Protein AF-A0A9K3E5J3-F1 (afdb_monomer_lite)

Secondary structure (DSSP, 8-state):
-----------B--TT-----SB-TTGGG--PPPBP-TTPPPEE---------SSS----PPPHHHHHHH-TTEE--S-------------

pLDDT: mean 73.32, std 14.98, range [43.25, 92.06]

Sequence (91 aa):
MQTAVGAFGGEATAVGIDVPPLMAENMGNSNRPAISSLNCPPFIAVELCQEDMGIHPCDRRRSISEYKSMFPAIDFSLNMKRGPNYHLPTS

Foldseek 3Di:
DDDDDDDQDDPQDDPPDPDDFQFPACVVVPNHHTHHCPPPDQAEDEDDDQPPPPPDRPPPDDDVVVVCVGGVRYHDVNDPPPDPPPPPDDD

Radius of gyration: 17.18 Å; chains: 1; bounding box: 45×29×49 Å

Organism: Helianthus annuus (NCBI:txid4232)

Structure (mmCIF, N/CA/C/O backbone):
data_AF-A0A9K3E5J3-F1
#
_entry.id   AF-A0A9K3E5J3-F1
#
loop_
_atom_site.group_PDB
_atom_site.id
_atom_site.type_symbol
_atom_site.label_atom_id
_atom_site.label_alt_id
_atom_site.label_comp_id
_atom_site.label_asym_id
_atom_site.label_entity_id
_atom_site.label_seq_id
_atom_site.pdbx_PDB_ins_code
_atom_site.Cartn_x
_atom_site.Cartn_y
_atom_site.Cartn_z
_atom_site.occupancy
_atom_site.B_iso_or_equiv
_atom_site.auth_seq_id
_atom_site.auth_comp_id
_atom_site.auth_asym_id
_atom_site.auth_atom_id
_atom_site.pdbx_PDB_model_num
ATOM 1 N N . MET A 1 1 ? 1.728 6.327 -20.173 1.00 56.31 1 MET A N 1
ATOM 2 C CA . MET A 1 1 ? 1.213 7.176 -19.078 1.00 56.31 1 MET A CA 1
ATOM 3 C C . MET A 1 1 ? -0.248 6.840 -18.766 1.00 56.31 1 MET A C 1
ATOM 5 O O . MET A 1 1 ? -1.150 7.370 -19.405 1.00 56.31 1 MET A O 1
ATOM 9 N N . GLN A 1 2 ? -0.500 5.944 -17.811 1.00 58.59 2 GLN A N 1
ATOM 10 C CA . GLN A 1 2 ? -1.806 5.836 -17.150 1.00 58.59 2 GLN A CA 1
ATOM 11 C C . GLN A 1 2 ? -1.647 6.442 -15.754 1.00 58.59 2 GLN A C 1
ATOM 13 O O . GLN A 1 2 ? -0.775 6.019 -15.001 1.00 58.59 2 GLN A O 1
ATOM 18 N N . THR A 1 3 ? -2.444 7.452 -15.416 1.00 59.84 3 THR A N 1
ATOM 19 C CA . THR A 1 3 ? -2.452 8.055 -14.077 1.00 59.84 3 THR A CA 1
ATOM 20 C C . THR A 1 3 ? -3.794 7.785 -13.423 1.00 59.84 3 THR A C 1
ATOM 22 O O . THR A 1 3 ? -4.823 8.242 -13.917 1.00 59.84 3 THR A O 1
ATOM 25 N N . ALA A 1 4 ? -3.777 7.048 -12.315 1.00 63.47 4 ALA A N 1
ATOM 26 C CA . ALA A 1 4 ? -4.937 6.873 -11.455 1.00 63.47 4 ALA A CA 1
ATOM 27 C C . ALA A 1 4 ? -4.860 7.880 -10.302 1.00 63.47 4 ALA A C 1
ATOM 29 O O . ALA A 1 4 ? -3.825 8.009 -9.650 1.00 63.47 4 ALA A O 1
ATOM 30 N N . VAL A 1 5 ? -5.957 8.592 -10.056 1.00 64.69 5 VAL A N 1
ATOM 31 C CA . VAL A 1 5 ? -6.126 9.473 -8.897 1.00 64.69 5 VAL A CA 1
ATOM 32 C C . VAL A 1 5 ? -7.320 8.947 -8.116 1.00 64.69 5 VAL A C 1
ATOM 34 O O . VAL A 1 5 ? -8.411 8.825 -8.667 1.00 64.69 5 VAL A O 1
ATOM 37 N N . GLY A 1 6 ? -7.104 8.607 -6.849 1.00 64.00 6 GLY A N 1
ATOM 38 C CA . GLY A 1 6 ? -8.153 8.191 -5.924 1.00 64.00 6 GLY A CA 1
ATOM 39 C C . GLY A 1 6 ? -8.248 9.173 -4.763 1.00 64.00 6 GLY A C 1
ATOM 40 O O . GLY A 1 6 ? -7.224 9.602 -4.233 1.00 64.00 6 GLY A O 1
ATOM 4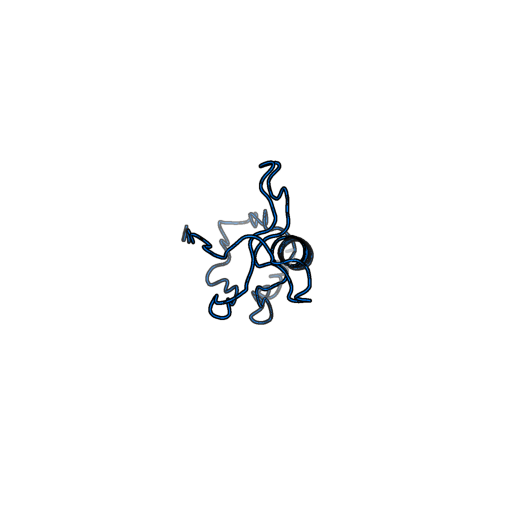1 N N . ALA A 1 7 ? -9.469 9.536 -4.374 1.00 66.38 7 ALA A N 1
ATOM 42 C CA . ALA A 1 7 ? -9.730 10.247 -3.129 1.00 66.38 7 ALA A CA 1
ATOM 43 C C . ALA A 1 7 ? -10.145 9.221 -2.073 1.00 66.38 7 ALA A C 1
ATOM 45 O O . ALA A 1 7 ? -11.159 8.543 -2.222 1.00 66.38 7 ALA A O 1
ATOM 46 N N . PHE A 1 8 ? -9.343 9.095 -1.022 1.00 68.06 8 PHE A N 1
ATOM 47 C CA . PHE A 1 8 ? -9.648 8.226 0.105 1.00 68.06 8 PHE A CA 1
ATOM 48 C C . PHE A 1 8 ? -10.434 9.023 1.149 1.00 68.06 8 PHE A C 1
ATOM 50 O O . PHE A 1 8 ? -9.962 10.055 1.624 1.00 68.06 8 PHE A O 1
ATOM 57 N N . GLY A 1 9 ? -11.646 8.568 1.462 1.00 62.19 9 GLY A N 1
ATOM 58 C CA . GLY A 1 9 ? -12.550 9.203 2.416 1.00 62.19 9 GLY A CA 1
ATOM 59 C C . GLY A 1 9 ? -12.962 8.211 3.492 1.00 62.19 9 GLY A C 1
ATOM 60 O O . GLY A 1 9 ? -13.984 7.552 3.355 1.00 62.19 9 GLY A O 1
ATOM 61 N N . GLY A 1 10 ? -12.150 8.111 4.540 1.00 63.91 10 GLY A N 1
ATOM 62 C CA . GLY A 1 10 ? -12.491 7.434 5.787 1.00 63.91 10 GLY A CA 1
ATOM 63 C C . GLY A 1 10 ? -12.350 8.432 6.932 1.00 63.91 10 GLY A C 1
ATOM 64 O O . GLY A 1 10 ? -11.466 9.291 6.881 1.00 63.91 10 GLY A O 1
ATOM 65 N N . GLU A 1 11 ? -13.226 8.355 7.937 1.00 67.12 11 GLU A N 1
ATOM 66 C CA . GLU A 1 11 ? -13.078 9.139 9.173 1.00 67.12 11 GLU A CA 1
ATOM 67 C C . GLU A 1 11 ? -11.670 8.971 9.762 1.00 67.12 11 GLU A C 1
ATOM 69 O O . GLU A 1 11 ? -10.999 7.967 9.514 1.00 67.12 11 GLU A O 1
ATOM 74 N N . ALA A 1 12 ? -11.204 9.943 10.552 1.00 62.53 12 ALA A N 1
ATOM 75 C CA . ALA A 1 12 ? -9.971 9.766 11.315 1.00 62.53 12 ALA A CA 1
ATOM 76 C C . ALA A 1 12 ? -10.057 8.458 12.114 1.00 62.53 12 ALA A C 1
ATOM 78 O O . ALA A 1 12 ? -11.114 8.127 12.652 1.00 62.53 12 ALA A O 1
ATOM 79 N N . THR A 1 13 ? -8.961 7.699 12.149 1.00 58.28 13 THR A N 1
ATOM 80 C CA . THR A 1 13 ? -8.893 6.407 12.841 1.00 58.28 13 THR A CA 1
ATOM 81 C C . THR A 1 13 ? -9.465 6.540 14.253 1.00 58.28 13 THR A C 1
ATOM 83 O O . THR A 1 13 ? -8.887 7.234 15.093 1.00 58.28 13 THR A O 1
ATOM 86 N N . ALA A 1 14 ? -10.610 5.903 14.509 1.00 57.53 14 ALA A N 1
ATOM 87 C CA . ALA A 1 14 ? -11.192 5.857 15.840 1.00 57.53 14 ALA A CA 1
ATOM 88 C C . ALA A 1 14 ? -10.236 5.093 16.765 1.00 57.53 14 ALA A C 1
ATOM 90 O O . ALA A 1 14 ? -9.777 3.99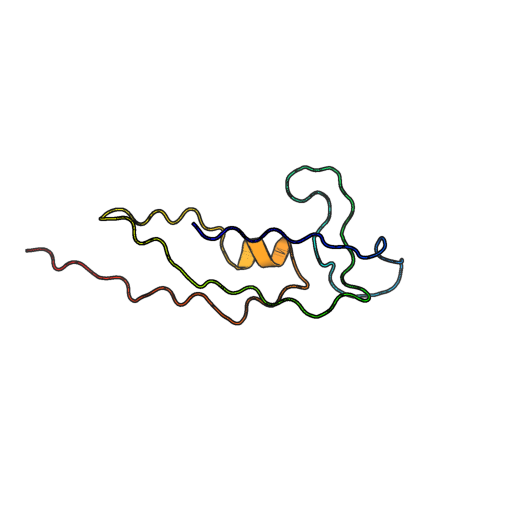6 16.438 1.00 57.53 14 ALA A O 1
ATOM 91 N N . VAL A 1 15 ? -9.915 5.690 17.912 1.00 56.59 15 VAL A N 1
ATOM 92 C CA . VAL A 1 15 ? -9.048 5.089 18.932 1.00 56.59 15 VAL A CA 1
ATOM 93 C C . VAL A 1 15 ? -9.648 3.743 19.359 1.00 56.59 15 VAL A C 1
ATOM 95 O O . VAL A 1 15 ? -10.736 3.714 19.927 1.00 56.59 15 VAL A O 1
ATOM 98 N N . GLY A 1 16 ? -8.951 2.636 19.082 1.00 60.56 16 GLY A N 1
ATOM 99 C CA . GLY A 1 16 ? -9.319 1.295 19.564 1.00 60.56 16 GLY A CA 1
ATOM 100 C C . GLY A 1 16 ? -9.651 0.243 18.501 1.00 60.56 16 GLY A C 1
ATOM 101 O O . GLY A 1 16 ? -9.942 -0.891 18.870 1.00 60.56 16 GLY A O 1
ATOM 102 N N . ILE A 1 17 ? -9.593 0.572 17.207 1.00 63.97 17 ILE A N 1
ATOM 103 C CA . ILE A 1 17 ? -9.745 -0.411 16.122 1.00 63.97 17 ILE A CA 1
ATOM 104 C C . ILE A 1 17 ? -8.358 -0.748 15.556 1.00 63.97 17 ILE A C 1
ATOM 106 O O . ILE A 1 17 ? -7.712 0.109 14.957 1.00 63.97 17 ILE A O 1
ATOM 110 N N . ASP A 1 18 ? -7.911 -1.995 15.733 1.00 75.50 18 ASP A N 1
ATOM 111 C CA . ASP A 1 18 ? -6.631 -2.511 15.216 1.00 75.50 18 ASP A CA 1
ATOM 112 C C . ASP A 1 18 ? -6.744 -2.901 13.730 1.00 75.50 18 ASP A C 1
ATOM 114 O O . ASP A 1 18 ? -6.595 -4.058 13.343 1.00 75.50 18 ASP A O 1
ATOM 118 N N . VAL A 1 19 ? -7.114 -1.935 12.885 1.00 82.25 19 VA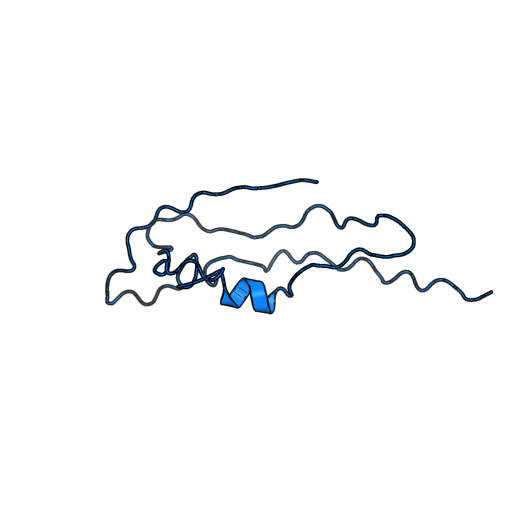L A N 1
ATOM 119 C CA . VAL A 1 19 ? -7.163 -2.117 11.429 1.00 82.25 19 VAL A CA 1
ATOM 120 C C . VAL A 1 19 ? -6.084 -1.235 10.795 1.00 82.25 19 VAL A C 1
ATOM 122 O O . VAL A 1 19 ? -6.015 -0.045 11.116 1.00 82.25 19 VAL A O 1
ATOM 125 N N . PRO A 1 20 ? -5.251 -1.772 9.879 1.00 88.69 20 PRO A N 1
ATOM 126 C CA . PRO A 1 20 ? -4.228 -0.985 9.207 1.00 88.69 20 PRO A CA 1
ATOM 127 C C . PRO A 1 20 ? -4.832 0.232 8.493 1.00 88.69 20 PRO A C 1
ATOM 129 O O . PRO A 1 20 ? -5.857 0.094 7.812 1.00 88.69 20 PRO A O 1
ATOM 132 N N . PRO A 1 21 ? -4.217 1.423 8.598 1.00 90.12 21 PRO A N 1
ATOM 133 C CA . PRO A 1 21 ? -4.710 2.597 7.897 1.00 90.12 21 PRO A CA 1
ATOM 134 C C . PRO A 1 21 ? -4.592 2.412 6.382 1.00 90.12 21 PRO A C 1
ATOM 136 O O . PRO A 1 21 ? -3.714 1.718 5.870 1.00 90.12 21 PRO A O 1
ATOM 139 N N . LEU A 1 22 ? -5.470 3.077 5.642 1.00 89.31 22 LEU A N 1
ATOM 140 C CA . LEU A 1 22 ? -5.397 3.106 4.189 1.00 89.31 22 LEU A CA 1
ATOM 141 C C . LEU A 1 22 ? -4.163 3.869 3.705 1.00 89.31 22 LEU A C 1
ATOM 143 O O . LEU A 1 22 ? -3.521 3.445 2.751 1.00 89.31 22 LEU A O 1
ATOM 147 N N . MET A 1 23 ? -3.801 4.948 4.401 1.00 90.62 23 MET A N 1
ATOM 148 C CA . MET A 1 23 ? -2.578 5.721 4.181 1.00 90.62 23 MET A CA 1
ATOM 149 C C . MET A 1 23 ? -1.983 6.110 5.533 1.00 90.62 23 MET A C 1
ATOM 151 O O . MET A 1 23 ? -2.702 6.603 6.404 1.00 90.62 23 MET A O 1
ATOM 155 N N . ALA A 1 24 ? -0.682 5.885 5.706 1.00 90.62 24 ALA A N 1
ATOM 156 C CA . ALA A 1 24 ? 0.042 6.248 6.918 1.00 90.62 24 ALA A CA 1
ATOM 157 C C . ALA A 1 24 ? 0.082 7.773 7.128 1.00 90.62 24 ALA A C 1
ATOM 159 O O . ALA A 1 24 ? -0.043 8.560 6.183 1.00 90.62 24 ALA A O 1
ATOM 160 N N . GLU A 1 25 ? 0.274 8.195 8.377 1.00 91.62 25 GLU A N 1
ATOM 161 C CA . GLU A 1 25 ? 0.399 9.612 8.712 1.00 91.62 25 GLU A CA 1
ATOM 162 C C . GLU A 1 25 ? 1.611 10.268 8.036 1.00 91.62 25 GLU A C 1
ATOM 164 O O . GLU A 1 25 ? 2.625 9.630 7.751 1.00 91.62 25 GLU A O 1
ATOM 169 N N . ASN A 1 26 ? 1.496 11.569 7.773 1.00 89.88 26 ASN A N 1
ATOM 170 C CA . ASN A 1 26 ? 2.554 12.421 7.233 1.00 89.88 26 ASN A CA 1
ATOM 171 C C . ASN A 1 26 ? 3.220 11.914 5.933 1.00 89.88 26 ASN A C 1
ATOM 173 O O . ASN A 1 26 ? 4.327 12.329 5.575 1.00 89.88 26 ASN A O 1
ATOM 177 N N . MET A 1 27 ? 2.546 11.046 5.172 1.00 88.31 27 MET A N 1
ATOM 178 C CA . MET A 1 27 ? 3.061 10.596 3.884 1.00 88.31 27 MET A CA 1
ATOM 179 C C . MET A 1 27 ? 3.229 11.802 2.942 1.00 88.31 27 MET A C 1
ATOM 181 O O . MET A 1 27 ? 2.369 12.686 2.854 1.00 88.31 27 MET A O 1
ATOM 185 N N . GLY A 1 28 ? 4.379 11.855 2.264 1.00 84.81 28 GLY A N 1
ATOM 186 C CA . GLY A 1 28 ? 4.738 12.967 1.382 1.00 84.81 28 GLY A CA 1
ATOM 187 C C . GLY A 1 28 ? 5.041 14.275 2.118 1.00 84.81 28 GLY A C 1
ATOM 188 O O . GLY A 1 28 ? 4.987 15.325 1.487 1.00 84.81 28 GLY A O 1
ATOM 189 N N . ASN A 1 29 ? 5.341 14.224 3.424 1.00 88.94 29 ASN A N 1
ATOM 190 C CA . ASN A 1 29 ? 5.612 15.400 4.256 1.00 88.94 29 ASN A CA 1
ATOM 191 C C . ASN A 1 29 ? 4.437 16.397 4.263 1.00 88.94 29 ASN A C 1
ATOM 193 O O . ASN A 1 29 ? 4.614 17.614 4.197 1.00 88.94 29 ASN A O 1
ATOM 197 N N . SER A 1 30 ? 3.218 15.852 4.262 1.00 87.00 30 SER A N 1
ATOM 198 C CA . SER A 1 30 ? 1.972 16.607 4.117 1.00 87.00 30 SER A CA 1
ATOM 199 C C . SER A 1 30 ? 1.392 17.108 5.442 1.00 87.00 30 SER A C 1
ATOM 201 O O . SER A 1 30 ? 0.419 17.860 5.416 1.00 87.00 30 SER A O 1
ATOM 203 N N . ASN A 1 31 ? 1.953 16.695 6.588 1.00 89.88 31 ASN A N 1
ATOM 204 C CA . ASN A 1 31 ? 1.418 16.923 7.939 1.00 89.88 31 ASN A CA 1
ATOM 205 C C . ASN A 1 31 ? -0.039 16.452 8.121 1.00 89.88 31 ASN A C 1
ATOM 207 O O . ASN A 1 31 ? -0.756 16.944 8.991 1.00 89.88 31 ASN A O 1
ATOM 211 N N . ARG A 1 32 ? -0.500 15.511 7.287 1.00 88.06 32 ARG A N 1
ATOM 212 C CA . ARG A 1 32 ? -1.849 14.941 7.376 1.00 88.06 32 ARG A CA 1
ATOM 213 C C . ARG A 1 32 ? -1.878 13.749 8.339 1.00 88.06 32 ARG A C 1
ATOM 215 O O . ARG A 1 32 ? -0.907 12.989 8.360 1.00 88.06 32 ARG A O 1
ATOM 222 N N . PRO A 1 33 ? -2.975 13.552 9.092 1.00 88.81 33 PRO A N 1
ATOM 223 C CA . PRO A 1 33 ? -3.164 12.341 9.885 1.00 88.81 33 PRO A CA 1
ATOM 224 C C . PRO A 1 33 ? -3.304 11.110 8.979 1.00 88.81 33 PRO A C 1
ATOM 226 O O . PRO A 1 33 ? -3.552 11.236 7.776 1.00 88.81 33 PRO A O 1
ATOM 229 N N . ALA A 1 34 ? -3.166 9.921 9.566 1.00 89.00 34 ALA A N 1
ATOM 230 C CA . ALA 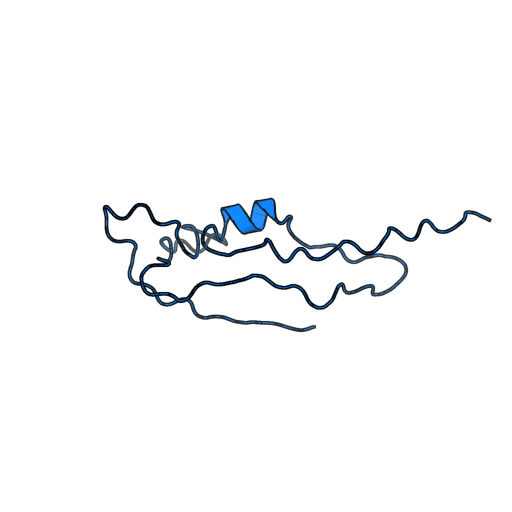A 1 34 ? -3.448 8.673 8.869 1.00 89.00 34 ALA A CA 1
ATOM 231 C C . ALA A 1 34 ? -4.899 8.641 8.355 1.00 89.00 34 ALA A C 1
ATOM 233 O O . ALA A 1 34 ? -5.824 9.109 9.024 1.00 89.00 34 ALA A O 1
ATOM 234 N N . ILE A 1 35 ? -5.099 8.068 7.168 1.00 88.44 35 ILE A N 1
ATOM 235 C CA . ILE A 1 35 ? -6.428 7.875 6.580 1.00 88.44 35 ILE A CA 1
ATOM 236 C C . ILE A 1 35 ? -6.925 6.491 6.978 1.00 88.44 35 ILE A C 1
ATOM 238 O O . ILE A 1 35 ? -6.244 5.496 6.727 1.00 88.44 35 ILE A O 1
ATOM 242 N N . SER A 1 36 ? -8.112 6.412 7.574 1.00 86.19 36 SER A N 1
ATOM 243 C CA . SER A 1 36 ? -8.704 5.132 7.959 1.00 86.19 36 SER A CA 1
ATOM 244 C C . SER A 1 36 ? -9.138 4.314 6.741 1.00 86.19 36 SER A C 1
ATOM 246 O O . SER A 1 36 ? -9.614 4.848 5.740 1.00 86.19 36 SER A O 1
ATOM 248 N N . SER A 1 37 ? -8.992 2.997 6.845 1.00 85.88 37 SER A N 1
ATOM 249 C CA . SER A 1 37 ? -9.588 2.022 5.925 1.00 85.88 37 SER A CA 1
ATOM 250 C C . SER A 1 37 ? -10.985 1.569 6.379 1.00 85.88 37 SER A C 1
ATOM 252 O O . SER A 1 37 ? -11.638 0.797 5.679 1.00 85.88 37 SER A O 1
ATOM 254 N N . LEU A 1 38 ? -11.468 2.046 7.534 1.00 84.38 38 LEU A N 1
ATOM 255 C CA . LEU A 1 38 ? -12.782 1.692 8.067 1.00 84.38 38 LEU A CA 1
ATOM 256 C C . LEU A 1 38 ? -13.886 2.117 7.093 1.00 84.38 38 LEU A C 1
ATOM 258 O O . LEU A 1 38 ? -13.898 3.250 6.619 1.00 84.38 38 LEU A O 1
ATOM 262 N N . ASN A 1 39 ? -14.829 1.212 6.829 1.00 79.31 39 ASN A N 1
ATOM 263 C CA . ASN A 1 39 ? -15.930 1.403 5.877 1.00 79.31 39 ASN A CA 1
ATOM 264 C C . ASN A 1 39 ? -15.489 1.644 4.420 1.00 79.31 39 ASN A C 1
ATOM 266 O O . ASN A 1 39 ? -16.322 1.979 3.578 1.00 79.31 39 ASN A O 1
ATOM 270 N N . CYS A 1 40 ? -14.210 1.441 4.100 1.00 78.75 40 CYS A N 1
ATOM 271 C CA . CYS A 1 40 ? -13.718 1.479 2.732 1.00 78.75 40 CYS A CA 1
ATOM 272 C C . CYS A 1 40 ? -13.753 0.067 2.118 1.00 78.75 40 CYS A C 1
ATOM 274 O O . CYS A 1 40 ? -13.430 -0.909 2.801 1.00 78.75 40 CYS A O 1
ATOM 276 N N . PRO A 1 41 ? -14.110 -0.078 0.829 1.00 84.31 41 PRO A N 1
ATOM 277 C CA . PRO A 1 41 ? -13.968 -1.356 0.141 1.00 84.31 41 PRO A CA 1
ATOM 278 C C . PRO A 1 41 ? -12.484 -1.767 0.064 1.00 84.31 41 PRO A C 1
ATOM 280 O O . PRO A 1 41 ? -11.611 -0.896 0.076 1.00 84.31 41 PRO A O 1
ATOM 283 N N . PRO A 1 42 ? -12.171 -3.070 -0.051 1.00 86.38 42 PRO A N 1
ATOM 284 C CA . PRO A 1 42 ? -10.798 -3.528 -0.246 1.00 86.38 42 PRO A CA 1
ATOM 285 C C . PRO A 1 42 ? -10.157 -2.919 -1.501 1.00 86.38 42 PRO A C 1
ATOM 287 O O . PRO A 1 42 ? -10.791 -2.845 -2.556 1.00 86.38 42 PRO A O 1
ATOM 290 N N . PHE A 1 43 ? -8.883 -2.537 -1.401 1.00 86.38 43 PHE A N 1
ATOM 291 C CA . PHE A 1 43 ? -8.094 -2.012 -2.517 1.00 86.38 43 PHE A CA 1
ATOM 292 C C . PHE A 1 43 ? -7.012 -3.004 -2.925 1.00 86.38 43 PHE A C 1
ATOM 294 O O . PHE A 1 43 ? -6.331 -3.577 -2.075 1.00 86.38 43 PHE A O 1
ATOM 301 N N . ILE A 1 44 ? -6.811 -3.143 -4.234 1.00 88.12 44 ILE A N 1
ATOM 302 C CA . ILE A 1 44 ? -5.729 -3.942 -4.805 1.00 88.12 44 ILE A CA 1
ATOM 303 C C . ILE A 1 44 ? -4.901 -3.037 -5.715 1.00 88.12 44 ILE A C 1
ATOM 305 O O . ILE A 1 44 ? -5.440 -2.369 -6.599 1.00 88.12 44 ILE A O 1
ATOM 309 N N . ALA A 1 45 ? -3.591 -3.009 -5.496 1.00 86.56 45 ALA A N 1
ATOM 310 C CA . ALA A 1 45 ? -2.650 -2.359 -6.387 1.00 86.56 45 ALA A CA 1
ATOM 311 C C . ALA A 1 45 ? -2.356 -3.282 -7.571 1.00 86.56 45 ALA A C 1
ATOM 313 O O . ALA A 1 45 ? -1.869 -4.399 -7.401 1.00 86.56 45 ALA A O 1
ATOM 314 N N . VAL A 1 46 ? -2.636 -2.792 -8.777 1.00 80.56 46 VAL A N 1
ATOM 315 C CA . VAL A 1 46 ? -2.328 -3.490 -10.025 1.00 80.56 46 VAL A CA 1
ATOM 316 C C . VAL A 1 46 ? -1.459 -2.599 -10.877 1.00 80.56 46 VAL A C 1
ATOM 318 O O . VAL A 1 46 ? -1.722 -1.409 -11.047 1.00 80.56 46 VAL A O 1
ATOM 321 N N . GLU A 1 47 ? -0.441 -3.205 -11.458 1.00 74.56 47 GLU A N 1
ATOM 322 C CA . GLU A 1 47 ? 0.329 -2.580 -12.503 1.00 74.56 47 GLU A CA 1
ATOM 323 C C . GLU A 1 47 ? 0.095 -3.265 -13.833 1.00 74.56 47 GLU A C 1
ATOM 325 O O . GLU A 1 47 ? 0.285 -4.472 -13.971 1.00 74.56 47 GLU A O 1
ATOM 330 N N . LEU A 1 48 ? -0.293 -2.457 -14.814 1.00 66.25 48 LEU A N 1
ATOM 331 C CA . LEU A 1 48 ? -0.645 -2.935 -16.142 1.00 66.25 48 LEU A CA 1
ATOM 332 C C . LEU A 1 48 ? 0.475 -2.722 -17.167 1.00 66.25 48 LEU A C 1
ATOM 334 O O . LEU A 1 48 ? 0.549 -3.483 -18.126 1.00 66.25 48 LEU A O 1
ATOM 338 N N . CYS A 1 49 ? 1.357 -1.732 -16.972 1.00 62.00 49 CYS A N 1
ATOM 339 C CA . CYS A 1 49 ? 2.377 -1.368 -17.956 1.00 62.00 49 CYS A CA 1
ATOM 340 C C . CYS A 1 49 ? 3.729 -1.069 -17.301 1.00 62.00 49 CYS A C 1
ATOM 342 O O . CYS A 1 49 ? 3.853 -0.090 -16.567 1.00 62.00 49 CYS A O 1
ATOM 344 N N . GLN A 1 50 ? 4.748 -1.854 -17.656 1.00 63.88 50 GLN A N 1
ATOM 345 C CA . GLN A 1 50 ? 6.144 -1.462 -17.486 1.00 63.88 50 GLN A CA 1
ATOM 346 C C . GLN A 1 50 ? 6.544 -0.625 -18.704 1.00 63.88 50 GLN A C 1
ATOM 348 O O . GLN A 1 50 ? 6.475 -1.095 -19.838 1.00 63.88 50 GLN A O 1
ATOM 353 N N . GLU A 1 51 ? 6.905 0.637 -18.490 1.00 63.91 51 GLU A N 1
ATOM 354 C CA . GLU A 1 51 ? 7.387 1.497 -19.569 1.00 63.91 51 GLU A CA 1
ATOM 355 C C . GLU A 1 51 ? 8.816 1.075 -19.959 1.00 63.91 51 GLU A C 1
ATOM 357 O O . GLU A 1 51 ? 9.790 1.599 -19.426 1.00 63.91 51 GLU A O 1
ATOM 362 N N . ASP A 1 52 ? 8.956 0.132 -20.895 1.00 64.88 52 ASP A N 1
ATOM 363 C CA . ASP A 1 52 ? 10.235 -0.168 -21.560 1.00 64.88 52 ASP A CA 1
ATOM 364 C C . ASP A 1 52 ? 10.498 0.868 -22.668 1.00 64.88 52 ASP A C 1
ATOM 366 O O . ASP A 1 52 ? 10.452 0.592 -23.868 1.00 64.88 52 ASP A O 1
ATOM 370 N N . MET A 1 53 ? 10.718 2.126 -22.279 1.00 57.03 53 MET A N 1
ATOM 371 C CA . MET A 1 53 ? 11.113 3.177 -23.221 1.00 57.03 53 MET A CA 1
ATOM 372 C C . MET A 1 53 ? 12.625 3.119 -23.498 1.00 57.03 53 MET A C 1
ATOM 374 O O . MET A 1 53 ? 13.393 3.959 -23.037 1.00 57.03 53 MET A O 1
ATOM 378 N N . GLY A 1 54 ? 13.043 2.136 -24.302 1.00 61.59 54 GLY A N 1
ATOM 379 C CA . GLY A 1 54 ? 14.381 2.061 -24.903 1.00 61.59 54 GLY A CA 1
ATOM 380 C C . GLY A 1 54 ? 15.439 1.297 -24.095 1.00 61.59 54 GLY A C 1
ATOM 381 O O . GLY A 1 54 ? 15.136 0.583 -23.149 1.00 61.59 54 GLY A O 1
ATOM 382 N N . ILE A 1 55 ? 16.710 1.446 -24.497 1.00 63.97 55 ILE A N 1
ATOM 383 C CA . ILE A 1 55 ? 17.885 0.726 -23.946 1.00 63.97 55 ILE A CA 1
ATOM 384 C C . ILE A 1 55 ? 18.112 1.006 -22.445 1.00 63.97 55 ILE A C 1
ATOM 386 O O . ILE A 1 55 ? 18.838 0.276 -21.769 1.00 63.97 55 ILE A O 1
ATOM 390 N N . HIS A 1 56 ? 17.473 2.043 -21.902 1.00 64.06 56 HIS A N 1
ATOM 391 C CA . HIS A 1 56 ? 17.541 2.391 -20.490 1.00 64.06 56 HIS A CA 1
ATOM 392 C C . HIS A 1 56 ? 16.163 2.225 -19.845 1.00 64.06 56 HIS A C 1
ATOM 394 O O . HIS A 1 56 ? 15.319 3.108 -20.012 1.00 64.06 56 HIS A O 1
ATOM 400 N N . PRO A 1 57 ? 15.923 1.140 -19.086 1.00 60.91 57 PRO A N 1
ATOM 401 C CA . PRO A 1 57 ? 14.696 1.021 -18.318 1.00 60.91 57 PRO A CA 1
ATOM 402 C C . PRO A 1 57 ? 14.631 2.177 -17.315 1.00 60.91 57 PRO A C 1
ATOM 404 O O . PRO A 1 57 ? 15.470 2.304 -16.421 1.00 60.91 57 PRO A O 1
ATOM 407 N N . CYS A 1 58 ? 13.632 3.044 -17.466 1.00 58.22 58 CYS A N 1
ATOM 408 C CA . CYS A 1 58 ? 13.316 4.085 -16.494 1.00 58.22 58 CYS A CA 1
ATOM 409 C C . CYS A 1 58 ? 12.618 3.458 -15.280 1.00 58.22 58 CYS A C 1
ATOM 411 O O . CYS A 1 58 ? 11.432 3.679 -15.043 1.00 58.22 58 CYS A O 1
ATOM 413 N N . ASP A 1 59 ? 13.351 2.681 -14.483 1.00 62.97 59 ASP A N 1
ATOM 414 C CA . ASP A 1 59 ? 12.825 2.112 -13.243 1.00 62.97 59 ASP A CA 1
ATOM 415 C C . ASP A 1 59 ? 13.002 3.104 -12.079 1.00 62.97 59 ASP A C 1
ATOM 417 O O . ASP A 1 59 ? 13.912 3.000 -11.262 1.00 62.97 59 ASP A O 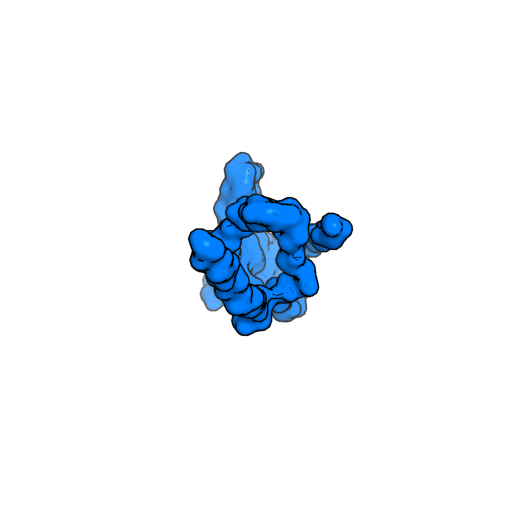1
ATOM 421 N N . ARG A 1 60 ? 12.144 4.133 -12.025 1.00 67.81 60 ARG A N 1
ATOM 422 C CA . ARG A 1 60 ? 12.027 5.043 -10.860 1.00 67.81 60 ARG A CA 1
ATOM 423 C C . ARG A 1 60 ? 11.009 4.550 -9.831 1.00 67.81 60 ARG A C 1
ATOM 425 O O . ARG A 1 60 ? 10.496 5.336 -9.030 1.00 67.81 60 ARG A O 1
ATOM 432 N N . ARG A 1 61 ? 10.644 3.273 -9.888 1.00 71.75 61 ARG A N 1
ATOM 433 C CA . ARG A 1 61 ? 9.537 2.741 -9.101 1.00 71.75 61 ARG A CA 1
ATOM 434 C C . ARG A 1 61 ? 10.041 2.456 -7.698 1.00 71.75 61 ARG A C 1
ATOM 436 O O . ARG A 1 61 ? 11.106 1.874 -7.509 1.00 71.75 61 ARG A O 1
ATOM 443 N N . ARG A 1 62 ? 9.280 2.903 -6.700 1.00 77.31 62 ARG A N 1
ATOM 444 C CA . ARG A 1 62 ? 9.548 2.511 -5.316 1.00 77.31 62 ARG A CA 1
ATOM 445 C C . ARG A 1 62 ? 9.295 1.019 -5.174 1.00 77.31 62 ARG A C 1
ATOM 447 O O . ARG A 1 62 ? 8.443 0.449 -5.858 1.00 77.31 62 ARG A O 1
ATOM 454 N N . SER A 1 63 ? 10.039 0.386 -4.281 1.00 83.62 63 SER A N 1
ATOM 455 C CA . SER A 1 63 ? 9.836 -1.024 -3.981 1.00 83.62 63 SER A CA 1
ATOM 456 C C . SER A 1 63 ? 8.427 -1.269 -3.427 1.00 83.62 63 SER A C 1
ATOM 458 O O . SER A 1 63 ? 7.830 -0.408 -2.777 1.00 83.62 63 SER A O 1
ATOM 460 N N . ILE A 1 64 ? 7.896 -2.480 -3.626 1.00 84.62 64 ILE A N 1
ATOM 461 C CA . ILE A 1 64 ? 6.614 -2.883 -3.021 1.00 84.62 64 ILE A CA 1
ATOM 462 C C . ILE A 1 64 ? 6.662 -2.710 -1.494 1.00 84.62 64 ILE A C 1
ATOM 464 O O . ILE A 1 64 ? 5.675 -2.303 -0.892 1.00 84.62 64 ILE A O 1
ATOM 468 N N . SER A 1 65 ? 7.812 -2.967 -0.865 1.00 88.94 65 SER A N 1
ATOM 469 C CA . SER A 1 65 ? 8.006 -2.778 0.577 1.00 88.94 65 SER A CA 1
ATOM 470 C C . SER A 1 65 ? 7.804 -1.326 1.019 1.00 88.94 65 SER A C 1
ATOM 472 O O . SER A 1 65 ? 7.177 -1.092 2.049 1.00 88.94 65 SER A O 1
ATOM 474 N N . GLU A 1 66 ? 8.273 -0.351 0.235 1.00 88.75 66 GLU A N 1
ATOM 475 C CA . GLU A 1 66 ? 8.009 1.069 0.500 1.00 88.75 66 GLU A CA 1
ATOM 476 C C . GLU A 1 66 ? 6.526 1.411 0.330 1.00 88.75 66 GLU A C 1
ATOM 478 O O . GLU A 1 66 ? 5.970 2.165 1.121 1.00 88.75 66 GLU A O 1
ATOM 483 N N . TYR A 1 67 ? 5.847 0.856 -0.676 1.00 88.25 67 TYR A N 1
ATOM 484 C CA . TYR A 1 67 ? 4.408 1.085 -0.822 1.00 88.25 67 TYR A CA 1
ATOM 485 C C . TYR A 1 67 ? 3.593 0.457 0.308 1.00 88.25 67 TYR A C 1
ATOM 487 O O . TYR A 1 67 ? 2.653 1.086 0.785 1.00 88.25 67 TYR A O 1
ATOM 495 N N . LYS A 1 68 ? 3.987 -0.723 0.794 1.00 90.69 68 LYS A N 1
ATOM 496 C CA . LYS A 1 68 ? 3.351 -1.379 1.944 1.00 90.69 68 LYS A CA 1
ATOM 497 C C . LYS A 1 68 ? 3.486 -0.575 3.234 1.00 90.69 68 LYS A C 1
ATOM 499 O O . LYS A 1 68 ? 2.555 -0.582 4.030 1.00 90.69 68 LYS A O 1
ATOM 504 N N . SER A 1 69 ? 4.603 0.125 3.448 1.00 91.31 69 SER A N 1
ATOM 505 C CA . SER A 1 69 ? 4.740 0.987 4.629 1.00 91.31 69 SER A CA 1
ATOM 506 C C . SER A 1 69 ? 3.875 2.248 4.533 1.00 91.31 69 SER A C 1
ATOM 508 O O . SER A 1 69 ? 3.365 2.714 5.547 1.00 91.31 69 SER A O 1
ATOM 510 N N . MET A 1 70 ? 3.669 2.780 3.324 1.00 91.25 70 MET A N 1
ATOM 511 C CA . MET A 1 70 ? 2.840 3.971 3.101 1.00 91.25 70 MET A CA 1
ATOM 512 C C . MET A 1 70 ? 1.335 3.664 3.055 1.00 91.25 70 MET A C 1
ATOM 514 O O . MET A 1 70 ? 0.541 4.492 3.499 1.00 91.25 70 MET A O 1
ATOM 518 N N . PHE A 1 71 ? 0.945 2.494 2.540 1.00 91.19 71 PHE A N 1
ATOM 519 C CA . PHE A 1 71 ? -0.447 2.089 2.314 1.00 91.19 71 PHE A CA 1
ATOM 520 C C . PHE A 1 71 ? -0.716 0.659 2.818 1.00 91.19 71 PHE A C 1
ATOM 522 O O . PHE A 1 71 ? -0.917 -0.262 2.020 1.00 91.19 71 PHE A O 1
ATOM 529 N N . PRO A 1 72 ? -0.699 0.432 4.139 1.00 91.81 72 PRO A N 1
ATOM 530 C CA . PRO A 1 72 ? -0.681 -0.920 4.694 1.00 91.81 72 PRO A CA 1
ATOM 531 C C . PRO A 1 72 ? -1.996 -1.697 4.519 1.00 91.81 72 PRO A C 1
ATOM 533 O O . PRO A 1 72 ? -1.977 -2.921 4.610 1.00 91.81 72 PRO A O 1
ATOM 536 N N . ALA A 1 73 ? -3.121 -1.030 4.229 1.00 92.06 73 ALA A N 1
ATOM 537 C CA . ALA A 1 73 ? -4.387 -1.700 3.907 1.00 92.06 73 ALA A CA 1
ATOM 538 C C . ALA A 1 73 ? -4.537 -2.114 2.427 1.00 92.06 73 ALA A C 1
ATOM 540 O O . ALA A 1 73 ? -5.538 -2.739 2.075 1.00 92.06 73 ALA A O 1
ATOM 541 N N . ILE A 1 74 ? -3.597 -1.746 1.546 1.00 90.19 74 ILE A N 1
ATOM 542 C CA . ILE A 1 74 ? -3.658 -2.094 0.119 1.00 90.19 74 ILE A CA 1
ATOM 543 C C . ILE A 1 74 ? -3.026 -3.468 -0.110 1.00 90.19 74 ILE A C 1
ATOM 545 O O . ILE A 1 74 ? -1.912 -3.741 0.341 1.00 90.19 74 ILE A O 1
ATOM 549 N N . ASP A 1 75 ? -3.713 -4.320 -0.870 1.00 91.00 75 ASP A N 1
ATOM 550 C CA . ASP A 1 75 ? -3.143 -5.581 -1.329 1.00 91.00 75 ASP A CA 1
ATOM 551 C C . ASP A 1 75 ? -2.227 -5.361 -2.545 1.00 91.00 75 ASP A C 1
ATOM 553 O O . ASP A 1 75 ? -2.639 -4.819 -3.569 1.00 91.00 75 ASP A O 1
ATOM 557 N N . PHE A 1 76 ? -0.978 -5.816 -2.438 1.00 86.69 76 PHE A N 1
ATOM 558 C CA . PHE A 1 76 ? 0.032 -5.779 -3.503 1.00 86.69 76 PHE A CA 1
ATOM 559 C C . PHE A 1 76 ? 0.357 -7.178 -4.054 1.00 86.69 76 PHE A C 1
ATOM 561 O O . PHE A 1 76 ? 1.367 -7.351 -4.729 1.00 86.69 76 PHE A O 1
ATOM 568 N N . SER A 1 77 ? -0.444 -8.198 -3.731 1.00 84.88 77 SER A N 1
ATOM 569 C CA . SER A 1 77 ? -0.217 -9.598 -4.118 1.00 84.88 77 SER A CA 1
ATOM 570 C C . SER A 1 77 ? -0.215 -9.825 -5.634 1.00 84.88 77 SER A C 1
ATOM 572 O O . SER A 1 77 ? 0.478 -10.722 -6.126 1.00 84.88 77 SER A O 1
ATOM 574 N N . LEU A 1 78 ? -0.936 -8.987 -6.387 1.00 77.50 78 LEU A N 1
ATOM 575 C CA . LEU A 1 78 ? -0.919 -8.951 -7.848 1.00 77.50 78 LEU A CA 1
ATOM 576 C C . LEU A 1 78 ? 0.367 -8.275 -8.335 1.00 77.50 78 LEU A C 1
ATOM 578 O O . LEU A 1 78 ? 0.370 -7.171 -8.872 1.00 77.50 78 LEU A O 1
ATOM 582 N N . ASN A 1 79 ? 1.486 -8.957 -8.104 1.00 64.06 79 ASN A N 1
ATOM 583 C CA . ASN A 1 79 ? 2.804 -8.479 -8.470 1.00 64.06 79 ASN A CA 1
ATOM 584 C C . ASN A 1 79 ? 2.864 -8.152 -9.964 1.00 64.06 79 ASN A C 1
ATOM 586 O O . ASN A 1 79 ? 2.590 -9.001 -10.820 1.00 64.06 79 ASN A O 1
ATOM 590 N N . MET A 1 80 ? 3.368 -6.957 -10.254 1.00 54.34 80 MET A N 1
ATOM 591 C CA . MET A 1 80 ? 4.097 -6.671 -11.477 1.00 54.34 80 MET A CA 1
ATOM 592 C C . MET A 1 80 ? 5.212 -7.703 -11.615 1.00 54.34 80 MET A C 1
ATOM 594 O O . MET A 1 80 ? 6.246 -7.637 -10.945 1.00 54.34 80 MET A O 1
ATOM 598 N N . LYS A 1 81 ? 4.987 -8.723 -12.436 1.00 48.91 81 LYS A N 1
ATOM 599 C CA . LYS A 1 81 ? 6.053 -9.650 -12.788 1.00 48.91 81 LYS A CA 1
ATOM 600 C C . LYS A 1 81 ? 7.115 -8.812 -13.491 1.00 48.91 81 LYS A C 1
ATOM 602 O O . LYS A 1 81 ? 6.842 -8.299 -14.571 1.00 48.91 81 LYS A O 1
ATOM 607 N N . ARG A 1 82 ? 8.308 -8.678 -12.893 1.00 50.88 82 ARG A N 1
ATOM 608 C CA . ARG A 1 82 ? 9.509 -8.336 -13.664 1.00 50.88 82 ARG A CA 1
ATOM 609 C C . ARG A 1 82 ? 9.499 -9.278 -14.863 1.00 50.88 82 ARG A C 1
ATOM 611 O O . ARG A 1 82 ? 9.588 -10.495 -14.673 1.00 50.88 82 ARG A O 1
ATOM 618 N N . GLY A 1 83 ? 9.321 -8.733 -16.065 1.00 49.00 83 GLY A N 1
ATOM 619 C CA . GLY A 1 83 ? 9.617 -9.480 -17.277 1.00 49.00 83 GLY A CA 1
ATOM 620 C C . GLY A 1 83 ? 11.036 -10.047 -17.154 1.00 49.00 83 GLY A C 1
ATOM 621 O O . GLY A 1 83 ? 11.864 -9.449 -16.453 1.00 49.00 83 GLY A O 1
ATOM 622 N N . PRO A 1 84 ? 11.319 -11.227 -17.732 1.00 45.25 84 PRO A N 1
ATOM 623 C CA . PRO A 1 84 ? 12.660 -11.793 -17.680 1.00 45.25 84 PRO A CA 1
ATOM 624 C C . PRO A 1 84 ? 13.661 -10.720 -18.114 1.00 45.25 84 PRO A C 1
ATOM 626 O O . PRO A 1 84 ? 13.456 -10.069 -19.135 1.00 45.25 84 PRO A O 1
ATOM 629 N N . ASN A 1 85 ? 14.712 -10.513 -17.311 1.00 48.34 85 ASN A N 1
ATOM 630 C CA . ASN A 1 85 ? 15.840 -9.677 -17.704 1.00 48.34 85 ASN A CA 1
ATOM 631 C C . ASN A 1 85 ? 16.306 -10.181 -19.072 1.00 48.34 85 ASN A C 1
ATOM 633 O O 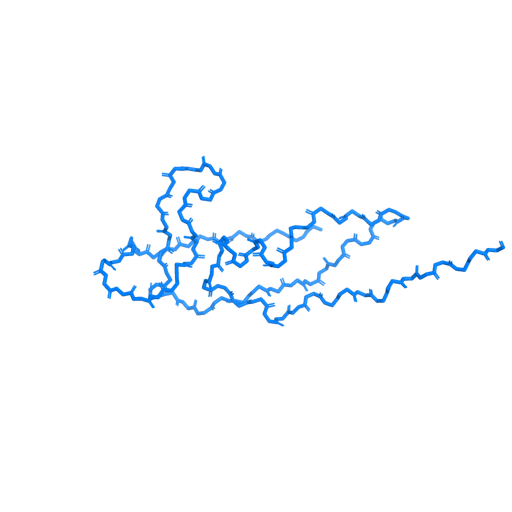. ASN A 1 85 ? 16.847 -11.286 -19.157 1.00 48.34 85 ASN A O 1
ATOM 637 N N . TYR A 1 86 ? 16.076 -9.409 -20.132 1.00 47.12 86 TYR A N 1
ATOM 638 C CA . TYR A 1 86 ? 16.694 -9.675 -21.420 1.00 47.12 86 TYR A CA 1
ATOM 639 C C . TYR A 1 86 ? 18.191 -9.442 -21.232 1.00 47.12 86 TYR A C 1
ATOM 641 O O . TYR A 1 86 ? 18.688 -8.322 -21.314 1.00 47.12 86 TYR A O 1
ATOM 649 N N . HIS A 1 87 ? 18.909 -10.508 -20.890 1.00 45.28 87 HIS A N 1
ATOM 650 C CA . HIS A 1 87 ? 20.355 -10.536 -20.975 1.00 45.28 87 HIS A CA 1
ATOM 651 C C . HIS A 1 87 ? 20.680 -10.408 -22.464 1.00 45.28 87 HIS A C 1
ATOM 653 O O . HIS A 1 87 ? 20.471 -11.346 -23.234 1.00 45.28 87 HIS A O 1
ATOM 659 N N . LEU A 1 88 ? 21.085 -9.211 -22.888 1.00 51.06 88 LEU A N 1
ATOM 660 C CA . LEU A 1 88 ? 21.605 -8.994 -24.231 1.00 51.06 88 LEU A CA 1
ATOM 661 C C . LEU A 1 88 ? 22.842 -9.892 -24.393 1.00 51.06 88 LEU A C 1
ATOM 663 O O . LEU A 1 88 ? 23.748 -9.799 -23.561 1.00 51.06 88 LEU A O 1
ATOM 667 N N . PRO A 1 89 ? 22.903 -10.767 -25.411 1.00 43.25 89 PRO A N 1
ATOM 668 C CA . PRO A 1 89 ? 24.128 -11.488 -25.700 1.00 43.25 89 PRO A CA 1
ATOM 669 C C . PRO A 1 89 ? 25.189 -10.465 -26.108 1.00 43.25 89 PRO A C 1
ATOM 671 O O . PRO A 1 89 ? 24.998 -9.694 -27.048 1.00 43.25 89 PRO A O 1
ATOM 674 N N . THR A 1 90 ? 26.291 -10.426 -25.365 1.00 50.53 90 THR A N 1
ATOM 675 C CA . THR A 1 90 ? 27.506 -9.735 -25.790 1.00 50.53 90 THR A CA 1
ATOM 676 C C . THR A 1 90 ? 28.041 -10.450 -27.026 1.00 50.53 90 THR A C 1
ATOM 678 O O . THR A 1 90 ? 28.370 -11.636 -26.939 1.00 50.53 90 THR A O 1
ATOM 681 N N . SER A 1 91 ? 28.056 -9.742 -28.158 1.00 57.56 91 SER A N 1
ATOM 682 C CA . SER A 1 91 ? 28.738 -10.155 -29.391 1.00 57.56 91 SER A CA 1
ATOM 683 C C . SER A 1 91 ? 30.241 -10.310 -29.199 1.00 57.56 91 SER A C 1
ATOM 685 O O . SER A 1 91 ? 30.805 -9.565 -28.364 1.00 57.56 91 SER A O 1
#